Protein AF-A0A5M3X136-F1 (afdb_monomer)

Foldseek 3Di:
DDDDDDDDDDDDDDDDDPPDDPPPPDPDCDVPADPLLVVLLVLQQVLQVLLCVVPNVVFARWDDDRNATDRPPPDPVNLVSLVVSCVPPVSVVSLVVSVVSLHLSHFADPLLLVLQQQLQVQLCVLPPPPFDRADNSQATACVVHPVVVVCPDPSVVVSSVVSCVSPVSDGHYD

Sequence (174 aa):
MTYRAFVVSAVLAGGLAACASGGTGSPGASPGASADAQQALEIGRRFAQCGRDHGYPSFPDPVIDGTKLKYGDWGPEVQEQSRAVSEVPECKAIQDQLRALGDANAAPSAADLEKLKQFAQCLRDHGITGWPDPKADGSFPIIGTPLQADAKSDRSRAAQNACKQHWDRGFRVS

Radius of gyration: 28.25 Å; Cα contacts (8 Å, |Δi|>4): 187; chains: 1; bounding box: 85×84×38 Å

Structure (mmCIF, N/CA/C/O backbone):
data_AF-A0A5M3X136-F1
#
_entry.id   AF-A0A5M3X136-F1
#
loop_
_atom_site.group_PDB
_atom_site.id
_atom_site.type_symbol
_atom_site.label_atom_id
_atom_site.label_alt_id
_atom_site.label_comp_id
_atom_site.label_asym_id
_atom_site.label_entity_id
_atom_site.label_seq_id
_atom_site.pdbx_PDB_ins_code
_atom_site.Cartn_x
_atom_site.Cartn_y
_atom_site.Cartn_z
_atom_site.occupancy
_atom_site.B_iso_or_equiv
_atom_site.auth_seq_id
_atom_site.auth_comp_id
_atom_site.auth_asym_id
_atom_site.auth_atom_id
_atom_site.pdbx_PDB_model_num
ATOM 1 N N . MET A 1 1 ? 45.284 -66.728 2.489 1.00 35.72 1 MET A N 1
ATOM 2 C CA . MET A 1 1 ? 46.556 -66.716 3.237 1.00 35.72 1 MET A CA 1
ATOM 3 C C . MET A 1 1 ? 46.605 -65.494 4.135 1.00 35.72 1 MET A C 1
ATOM 5 O O . MET A 1 1 ? 46.396 -64.381 3.676 1.00 35.72 1 MET A O 1
ATOM 9 N N . THR A 1 2 ? 46.823 -65.766 5.411 1.00 43.47 2 THR A N 1
ATOM 10 C CA . THR A 1 2 ? 47.181 -64.893 6.535 1.00 43.47 2 THR A CA 1
ATOM 11 C C . THR A 1 2 ? 48.436 -64.057 6.238 1.00 43.47 2 THR A C 1
ATOM 13 O O . THR A 1 2 ? 49.289 -64.542 5.508 1.00 43.47 2 THR A O 1
ATOM 16 N N . TYR A 1 3 ? 48.585 -62.857 6.818 1.00 38.97 3 TYR A N 1
ATOM 17 C CA . TYR A 1 3 ? 49.607 -62.545 7.841 1.00 38.97 3 TYR A CA 1
ATOM 18 C C . TYR A 1 3 ? 49.505 -61.083 8.320 1.00 38.97 3 TYR A C 1
ATOM 20 O O . TYR A 1 3 ? 49.453 -60.136 7.543 1.00 38.97 3 TYR A O 1
ATOM 28 N N . ARG A 1 4 ? 49.468 -60.941 9.647 1.00 52.97 4 ARG A N 1
ATOM 29 C CA . ARG A 1 4 ? 49.688 -59.713 10.424 1.00 52.97 4 ARG A CA 1
ATOM 30 C C . ARG A 1 4 ? 51.197 -59.434 10.488 1.00 52.97 4 ARG A C 1
ATOM 32 O O . ARG A 1 4 ? 51.931 -60.412 10.576 1.00 52.97 4 ARG A O 1
ATOM 39 N N . ALA A 1 5 ? 51.630 -58.175 10.618 1.00 48.19 5 ALA A N 1
ATOM 40 C CA . ALA A 1 5 ? 52.604 -57.774 11.652 1.00 48.19 5 ALA A CA 1
ATOM 41 C C . ALA A 1 5 ? 52.907 -56.261 11.663 1.00 48.19 5 ALA A C 1
ATOM 43 O O . ALA A 1 5 ? 53.110 -55.629 10.633 1.00 48.19 5 ALA A O 1
ATOM 44 N N . PHE A 1 6 ? 52.942 -55.747 12.892 1.00 52.28 6 PHE A N 1
ATOM 45 C CA . PHE A 1 6 ? 53.397 -54.446 13.388 1.00 52.28 6 PHE A CA 1
ATOM 46 C C . PHE A 1 6 ? 54.888 -54.169 13.135 1.00 52.28 6 PHE A C 1
ATOM 48 O O . PHE A 1 6 ? 55.664 -55.111 13.245 1.00 52.28 6 PHE A O 1
ATOM 55 N N . VAL A 1 7 ? 55.286 -52.886 13.038 1.00 53.03 7 VAL A N 1
ATOM 56 C CA . VAL A 1 7 ? 56.485 -52.329 13.717 1.00 53.03 7 VAL A CA 1
ATOM 57 C C . VAL A 1 7 ? 56.240 -50.862 14.114 1.00 53.03 7 VAL A C 1
ATOM 59 O O . VAL A 1 7 ? 55.548 -50.108 13.437 1.00 53.03 7 VAL A O 1
ATOM 62 N N . VAL A 1 8 ? 56.795 -50.531 15.277 1.00 48.34 8 VAL A N 1
ATOM 63 C CA . VAL A 1 8 ? 56.622 -49.381 16.165 1.00 48.34 8 VAL A CA 1
ATOM 64 C C . VAL A 1 8 ? 57.717 -48.316 15.944 1.00 48.34 8 VAL A C 1
ATOM 66 O O . VAL A 1 8 ? 58.868 -48.663 15.718 1.00 48.34 8 VAL A O 1
ATOM 69 N N . SER A 1 9 ? 57.314 -47.048 16.089 1.00 46.47 9 SER A N 1
ATOM 70 C CA . SER A 1 9 ? 58.032 -45.830 16.528 1.00 46.47 9 SER A CA 1
ATOM 71 C C . SER A 1 9 ? 59.400 -45.417 15.963 1.00 46.47 9 SER A C 1
ATOM 73 O O . SER A 1 9 ? 60.416 -46.061 16.193 1.00 46.47 9 SER A O 1
ATOM 75 N N . ALA A 1 10 ? 59.452 -44.161 15.502 1.00 49.28 10 ALA A N 1
ATOM 76 C CA . ALA A 1 10 ? 60.554 -43.246 15.804 1.00 49.28 10 ALA A CA 1
ATOM 77 C C . ALA A 1 10 ? 60.002 -41.827 16.049 1.00 49.28 10 ALA A C 1
ATOM 79 O O . ALA A 1 10 ? 59.461 -41.184 15.154 1.00 49.28 10 ALA A O 1
ATOM 80 N N . VAL A 1 11 ? 60.107 -41.376 17.300 1.00 51.31 11 VAL A N 1
ATOM 81 C CA . VAL A 1 11 ? 59.862 -40.001 17.752 1.00 51.31 11 VAL A CA 1
ATOM 82 C C . VAL A 1 11 ? 61.064 -39.148 17.356 1.00 51.31 11 VAL A C 1
ATOM 84 O O . VAL A 1 11 ? 62.183 -39.528 17.684 1.00 51.31 11 VAL A O 1
ATOM 87 N N . LEU A 1 12 ? 60.842 -37.982 16.744 1.00 52.09 12 LEU A N 1
ATOM 88 C CA . LEU A 1 12 ? 61.795 -36.868 16.745 1.00 52.09 12 LEU A CA 1
ATOM 89 C C . LEU A 1 12 ? 61.031 -35.537 16.693 1.00 52.09 12 LEU A C 1
ATOM 91 O O . LEU A 1 12 ? 60.132 -35.333 15.883 1.00 52.09 12 LEU A O 1
ATOM 95 N N . ALA A 1 13 ? 61.373 -34.689 17.657 1.00 50.56 13 ALA A N 1
ATOM 96 C CA . ALA A 1 13 ? 60.730 -33.443 18.036 1.00 50.56 13 ALA A CA 1
ATOM 97 C C . ALA A 1 13 ? 60.978 -32.295 17.045 1.00 50.56 13 ALA A C 1
ATOM 99 O O . ALA A 1 13 ? 62.028 -32.246 16.409 1.00 50.56 13 ALA A O 1
ATOM 100 N N . GLY A 1 14 ? 60.074 -31.307 17.019 1.00 40.72 14 GLY A N 1
ATOM 101 C CA . GLY A 1 14 ? 60.397 -29.989 16.466 1.00 40.72 14 GLY A CA 1
ATOM 102 C C . GLY A 1 14 ? 59.209 -29.151 16.001 1.00 40.72 14 GLY A C 1
ATOM 103 O O . GLY A 1 14 ? 58.936 -29.120 14.815 1.00 40.72 14 GLY A O 1
ATOM 104 N N . GLY A 1 15 ? 58.573 -28.439 16.938 1.00 45.28 15 GLY A N 1
ATOM 105 C CA . GLY A 1 15 ? 58.187 -27.028 16.791 1.00 45.28 15 GLY A CA 1
ATOM 106 C C . GLY A 1 15 ? 57.142 -26.584 15.751 1.00 45.28 15 GLY A C 1
ATOM 107 O O . GLY A 1 15 ? 57.309 -26.764 14.555 1.00 45.28 15 GLY A O 1
ATOM 108 N N . LEU A 1 16 ? 56.212 -25.765 16.266 1.00 49.81 16 LEU A N 1
ATOM 109 C CA . LEU A 1 16 ? 55.498 -24.644 15.627 1.00 49.81 16 LEU A CA 1
ATOM 110 C C . LEU A 1 16 ? 54.036 -24.875 15.202 1.00 49.81 16 LEU A C 1
ATOM 112 O O . LEU A 1 16 ? 53.681 -25.828 14.524 1.00 49.81 16 LEU A O 1
ATOM 116 N N . ALA A 1 17 ? 53.237 -23.871 15.582 1.00 50.25 17 ALA A N 1
ATOM 117 C CA . ALA A 1 17 ? 51.865 -23.561 15.187 1.00 50.25 17 ALA A CA 1
ATOM 118 C C . ALA A 1 17 ? 50.736 -24.378 15.841 1.00 50.25 17 ALA A C 1
ATOM 120 O O . ALA A 1 17 ? 50.107 -25.245 15.243 1.00 50.25 17 ALA A O 1
ATOM 121 N N . ALA A 1 18 ? 50.379 -23.968 17.060 1.00 43.31 18 ALA A N 1
ATOM 122 C CA . ALA A 1 18 ? 49.000 -24.046 17.519 1.00 43.31 18 ALA A CA 1
ATOM 123 C C . ALA A 1 18 ? 48.136 -23.083 16.678 1.00 43.31 18 ALA A C 1
ATOM 125 O O . ALA A 1 18 ? 48.061 -21.892 16.974 1.00 43.31 18 ALA A O 1
ATOM 126 N N . CYS A 1 19 ? 47.491 -23.578 15.623 1.00 45.88 19 CYS A N 1
ATOM 127 C CA . CYS A 1 19 ? 46.324 -22.921 15.042 1.00 45.88 19 CYS A CA 1
ATOM 128 C C . CYS A 1 19 ? 45.083 -23.527 15.696 1.00 45.88 19 CYS A C 1
ATOM 130 O O . CYS A 1 19 ? 44.662 -24.647 15.413 1.00 45.88 19 CYS A O 1
ATOM 132 N N . ALA A 1 20 ? 44.561 -22.768 16.655 1.00 44.75 20 ALA A N 1
ATOM 133 C CA . ALA A 1 20 ? 43.302 -23.024 17.312 1.00 44.75 20 ALA A CA 1
ATOM 134 C C . ALA A 1 20 ? 42.198 -23.278 16.279 1.00 44.75 20 ALA A C 1
ATOM 136 O O . ALA A 1 20 ? 42.115 -22.595 15.259 1.00 44.75 20 ALA A O 1
ATOM 137 N N . SER A 1 21 ? 41.381 -24.278 16.601 1.00 47.66 21 SER A N 1
ATOM 138 C CA . SER A 1 21 ? 39.989 -24.470 16.216 1.00 47.66 21 SER A CA 1
ATOM 139 C C . SER A 1 21 ? 39.460 -23.379 15.291 1.00 47.66 21 SER A C 1
ATOM 141 O O . SER A 1 21 ? 39.205 -22.259 15.735 1.00 47.66 21 SER A O 1
ATOM 143 N N . GLY A 1 22 ? 39.286 -23.725 14.013 1.00 40.81 22 GLY A N 1
ATOM 144 C CA . GLY A 1 22 ? 38.525 -22.924 13.067 1.00 40.81 22 GLY A CA 1
ATOM 145 C C . GLY A 1 22 ? 37.134 -2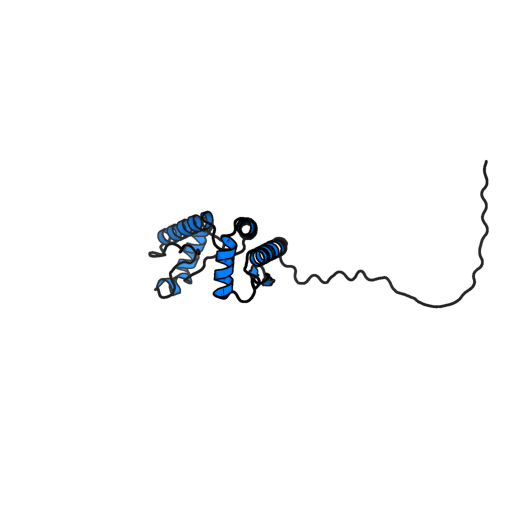2.705 13.639 1.00 40.81 22 GLY A C 1
ATOM 146 O O . GLY A 1 22 ? 36.265 -23.568 13.536 1.00 40.81 22 GLY A O 1
ATOM 147 N N . GLY A 1 23 ? 36.967 -21.568 14.310 1.00 38.97 23 GLY A N 1
ATOM 148 C CA . GLY A 1 23 ? 35.685 -21.078 14.749 1.00 38.97 23 GLY A CA 1
ATOM 149 C C . GLY A 1 23 ? 34.824 -20.957 13.510 1.00 38.97 23 GLY A C 1
ATOM 150 O O . GLY A 1 23 ? 35.102 -20.151 12.623 1.00 38.97 23 GLY A O 1
ATOM 151 N N . THR A 1 24 ? 33.790 -21.785 13.450 1.00 45.38 24 THR A N 1
ATOM 152 C CA . THR A 1 24 ? 32.579 -21.504 12.697 1.00 45.38 24 THR A CA 1
ATOM 153 C C . THR A 1 24 ? 32.083 -20.137 13.147 1.00 45.38 24 THR A C 1
ATOM 155 O O . THR A 1 24 ? 31.348 -20.013 14.125 1.00 45.38 24 THR A O 1
ATOM 158 N N . GLY A 1 25 ? 32.553 -19.094 12.467 1.00 37.22 25 GLY A N 1
ATOM 159 C CA . GLY A 1 25 ? 31.925 -17.791 12.482 1.00 37.22 25 GLY A CA 1
ATOM 160 C C . GLY A 1 25 ? 30.575 -17.967 11.815 1.00 37.22 25 GLY A C 1
ATOM 161 O O . GLY A 1 25 ? 30.471 -17.896 10.593 1.00 37.22 25 GLY A O 1
ATOM 162 N N . SER A 1 26 ? 29.555 -18.264 12.619 1.00 52.06 26 SER A N 1
ATOM 163 C CA . SER A 1 26 ? 28.170 -18.066 12.220 1.00 52.06 26 SER A CA 1
ATOM 164 C C . SER A 1 26 ? 28.064 -16.660 11.631 1.00 52.06 26 SER A C 1
ATOM 166 O O . SER A 1 26 ? 28.523 -15.716 12.285 1.00 52.06 26 SER A O 1
ATOM 168 N N . PRO A 1 27 ? 27.486 -16.467 10.433 1.00 47.09 27 PRO A N 1
ATOM 169 C CA . PRO A 1 27 ? 27.100 -15.128 10.033 1.00 47.09 27 PRO A CA 1
ATOM 170 C C . PRO A 1 27 ? 26.161 -14.611 11.123 1.00 47.09 27 PRO A C 1
ATOM 172 O O . PRO A 1 27 ? 25.194 -15.280 11.493 1.00 47.09 27 PRO A O 1
ATOM 175 N N . GLY A 1 28 ? 26.525 -13.473 11.712 1.00 39.06 28 GLY A N 1
ATOM 176 C CA . GLY A 1 28 ? 25.749 -12.842 12.764 1.00 39.06 28 GLY A CA 1
ATOM 177 C C . GLY A 1 28 ? 24.332 -12.631 12.260 1.00 39.06 28 GLY A C 1
ATOM 178 O O . GLY A 1 28 ? 24.107 -11.836 11.350 1.00 39.06 28 GLY A O 1
ATOM 179 N N . ALA A 1 29 ? 23.384 -13.367 12.835 1.00 44.03 29 ALA A N 1
ATOM 180 C CA . ALA A 1 29 ? 21.982 -13.064 12.665 1.00 44.03 29 ALA A CA 1
ATOM 181 C C . ALA A 1 29 ? 21.762 -11.676 13.274 1.00 44.03 29 ALA A C 1
ATOM 183 O O . ALA A 1 29 ? 21.786 -11.500 14.494 1.00 44.03 29 ALA A O 1
ATOM 184 N N . SER A 1 30 ? 21.570 -10.676 12.411 1.00 52.66 30 SER A N 1
ATOM 185 C CA . SER A 1 30 ? 20.829 -9.469 12.773 1.00 52.66 30 SER A CA 1
ATOM 186 C C . SER A 1 30 ? 19.514 -9.888 13.450 1.00 52.66 30 SER A C 1
ATOM 188 O O . SER A 1 30 ? 19.057 -11.004 13.190 1.00 52.66 30 SER A O 1
ATOM 190 N N . PRO A 1 31 ? 18.887 -9.052 14.300 1.00 45.31 31 PRO A N 1
ATOM 191 C CA . PRO A 1 31 ? 17.604 -9.389 14.917 1.00 45.31 31 PRO A CA 1
ATOM 192 C C . PRO A 1 31 ? 16.631 -9.775 13.799 1.00 45.31 31 PRO A C 1
ATOM 194 O O . PRO A 1 31 ? 16.263 -8.938 12.977 1.00 45.31 31 PRO A O 1
ATOM 197 N N . GLY A 1 32 ? 16.374 -11.077 13.675 1.00 50.06 32 GLY A N 1
ATOM 198 C CA . GLY A 1 32 ? 15.927 -11.665 12.421 1.00 50.06 32 GLY A CA 1
ATOM 199 C C . GLY A 1 32 ? 14.522 -11.199 12.099 1.00 50.06 32 GLY A C 1
ATOM 200 O O . GLY A 1 32 ? 13.603 -11.410 12.890 1.00 50.06 32 GLY A O 1
ATOM 201 N N . ALA A 1 33 ? 14.352 -10.579 10.934 1.00 59.41 33 ALA A N 1
ATOM 202 C CA . ALA A 1 33 ? 13.033 -10.419 10.349 1.00 59.41 33 ALA A CA 1
ATOM 203 C C . ALA A 1 33 ? 12.351 -11.800 10.278 1.00 59.41 33 ALA A C 1
ATOM 205 O O . ALA A 1 33 ? 13.030 -12.815 10.093 1.00 59.41 33 ALA A O 1
ATOM 206 N N . SER A 1 34 ? 11.028 -11.856 10.454 1.00 72.75 34 SER A N 1
ATOM 207 C CA . SER A 1 34 ? 10.286 -13.121 10.390 1.00 72.75 34 SER A CA 1
ATOM 208 C C . SER A 1 34 ? 10.554 -13.858 9.070 1.00 72.75 34 SER A C 1
ATOM 210 O O . SER A 1 34 ? 10.917 -13.241 8.065 1.00 72.75 34 SER A O 1
ATOM 212 N N . ALA A 1 35 ? 10.353 -15.180 9.051 1.00 74.62 35 ALA A N 1
ATOM 213 C CA . ALA A 1 35 ? 10.475 -15.976 7.826 1.00 74.62 35 ALA A CA 1
ATOM 214 C C . ALA A 1 35 ? 9.632 -15.385 6.677 1.00 74.62 35 ALA A C 1
ATOM 216 O O . ALA A 1 35 ? 10.114 -15.281 5.550 1.00 74.62 35 ALA A O 1
ATOM 217 N N . ASP A 1 36 ? 8.436 -14.880 6.994 1.00 78.06 36 ASP A N 1
ATOM 218 C CA . ASP A 1 36 ? 7.565 -14.193 6.037 1.00 78.06 36 ASP A CA 1
ATOM 219 C C . ASP A 1 36 ? 8.179 -12.891 5.511 1.00 78.06 36 ASP A C 1
ATOM 221 O O . ASP A 1 36 ? 8.093 -12.610 4.321 1.00 78.06 36 ASP A O 1
ATOM 225 N N . ALA A 1 37 ? 8.850 -12.105 6.359 1.00 81.62 37 ALA A N 1
ATOM 226 C CA . ALA A 1 37 ? 9.509 -10.870 5.939 1.00 81.62 37 ALA A CA 1
ATOM 227 C C . ALA A 1 37 ? 10.728 -11.141 5.039 1.00 81.62 37 ALA A C 1
ATOM 229 O O . ALA A 1 37 ? 10.959 -10.411 4.075 1.00 81.62 37 ALA A O 1
ATOM 230 N N . GLN A 1 38 ? 11.484 -12.209 5.308 1.00 85.25 38 GLN A N 1
ATOM 231 C CA . GLN A 1 38 ? 12.567 -12.673 4.431 1.00 85.25 38 GLN A CA 1
ATOM 232 C C . GLN A 1 38 ? 12.023 -13.152 3.077 1.00 85.25 38 GLN A C 1
ATOM 234 O O . GLN A 1 38 ? 12.560 -12.794 2.029 1.00 85.25 38 GLN A O 1
ATOM 239 N N . GLN A 1 39 ? 10.926 -13.913 3.084 1.00 88.56 39 GLN A N 1
ATOM 240 C CA . GLN A 1 39 ? 10.268 -14.366 1.860 1.00 88.56 39 GLN A CA 1
ATOM 241 C C . GLN A 1 39 ? 9.704 -13.189 1.054 1.00 88.56 39 GLN A C 1
ATOM 243 O O . GLN A 1 39 ? 9.865 -13.135 -0.167 1.00 88.56 39 GLN A O 1
ATOM 248 N N . ALA A 1 40 ? 9.085 -12.227 1.735 1.00 87.88 40 ALA A N 1
ATOM 249 C CA . ALA A 1 40 ? 8.581 -11.013 1.124 1.00 87.88 40 ALA A CA 1
ATOM 250 C C . ALA A 1 40 ? 9.732 -10.213 0.491 1.00 87.88 40 ALA A C 1
ATOM 252 O O . ALA A 1 40 ? 9.600 -9.786 -0.650 1.00 87.88 40 ALA A O 1
ATOM 253 N N . LEU A 1 41 ? 10.885 -10.076 1.157 1.00 90.81 41 LEU A N 1
ATOM 254 C CA . LEU A 1 41 ? 12.064 -9.407 0.588 1.00 90.81 41 LEU A CA 1
ATOM 255 C C . LEU A 1 41 ? 12.528 -10.059 -0.712 1.00 90.81 41 LEU A C 1
ATOM 257 O O . LEU A 1 41 ? 12.769 -9.363 -1.694 1.00 90.81 41 LEU A O 1
ATOM 261 N N . GLU A 1 42 ? 12.598 -11.384 -0.746 1.00 93.38 42 GLU A N 1
ATOM 262 C CA . GLU A 1 42 ? 13.003 -12.113 -1.946 1.00 93.38 42 GLU A CA 1
ATOM 263 C C . GLU A 1 42 ? 12.009 -11.940 -3.106 1.00 93.38 42 GLU A C 1
ATOM 265 O O . GLU A 1 42 ? 12.397 -11.716 -4.253 1.00 93.38 42 GLU A O 1
ATOM 270 N N . ILE A 1 43 ? 10.702 -12.015 -2.839 1.00 92.81 43 ILE A N 1
ATOM 271 C CA . ILE A 1 43 ? 9.684 -11.741 -3.869 1.00 92.81 43 ILE A CA 1
ATOM 272 C C . ILE A 1 43 ? 9.736 -10.262 -4.289 1.00 92.81 43 ILE A C 1
ATOM 274 O O . ILE A 1 43 ? 9.616 -9.947 -5.470 1.00 92.81 43 ILE A O 1
ATOM 278 N N . GLY A 1 44 ? 9.984 -9.354 -3.350 1.00 92.62 44 GLY A N 1
ATOM 279 C CA . GLY A 1 44 ? 10.055 -7.917 -3.589 1.00 92.62 44 GLY A CA 1
ATOM 280 C C . GLY A 1 44 ? 11.208 -7.529 -4.505 1.00 92.62 44 GLY A C 1
ATOM 281 O O . GLY A 1 44 ? 11.039 -6.710 -5.405 1.00 92.62 44 GLY A O 1
ATOM 282 N N . ARG A 1 45 ? 12.367 -8.173 -4.348 1.00 95.06 45 ARG A N 1
ATOM 283 C CA . ARG A 1 45 ? 13.511 -7.994 -5.255 1.00 95.06 45 ARG A CA 1
ATOM 284 C C . ARG A 1 45 ? 13.208 -8.509 -6.656 1.00 95.06 45 ARG A C 1
ATOM 286 O O . ARG A 1 45 ? 13.590 -7.868 -7.629 1.00 95.06 45 ARG A O 1
ATOM 293 N N . ARG A 1 46 ? 12.460 -9.610 -6.777 1.00 96.19 46 ARG A N 1
ATOM 294 C CA . ARG A 1 46 ? 11.96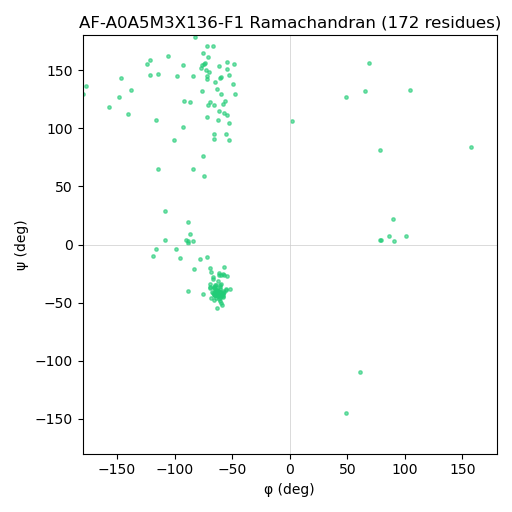9 -10.096 -8.077 1.00 96.19 46 ARG A CA 1
ATOM 295 C C . ARG A 1 46 ? 10.985 -9.124 -8.721 1.00 96.19 46 ARG A C 1
ATOM 297 O O . ARG A 1 46 ? 11.072 -8.901 -9.923 1.00 96.19 46 ARG A O 1
ATOM 304 N N . PHE A 1 47 ? 10.094 -8.510 -7.943 1.00 94.44 47 PHE A N 1
ATOM 305 C CA . PHE A 1 47 ? 9.189 -7.477 -8.450 1.00 94.44 47 PHE A CA 1
ATOM 306 C C . PHE A 1 47 ? 9.973 -6.259 -8.949 1.00 94.44 47 PHE A C 1
ATOM 308 O O . PHE A 1 47 ? 9.724 -5.775 -10.051 1.00 94.44 47 PHE A O 1
ATOM 315 N N . ALA A 1 48 ? 10.969 -5.817 -8.177 1.00 95.06 48 ALA A N 1
ATOM 316 C CA . ALA A 1 48 ? 11.815 -4.698 -8.564 1.00 95.06 48 ALA A CA 1
ATOM 317 C C . ALA A 1 48 ? 12.635 -4.989 -9.827 1.00 95.06 48 ALA A C 1
ATOM 319 O O . ALA A 1 48 ? 12.704 -4.153 -10.727 1.00 95.06 48 ALA A O 1
ATOM 320 N N . GLN A 1 49 ? 13.188 -6.199 -9.929 1.00 97.50 49 GLN A N 1
ATOM 321 C CA . GLN A 1 49 ? 13.884 -6.646 -11.128 1.00 97.50 49 GLN A CA 1
ATOM 322 C C . GLN A 1 49 ? 12.952 -6.681 -12.342 1.00 97.50 49 GLN A C 1
ATOM 324 O O . GLN A 1 49 ? 13.312 -6.147 -13.384 1.00 97.50 49 GLN A O 1
ATOM 329 N N . CYS A 1 50 ? 11.735 -7.206 -12.184 1.00 97.31 50 CYS A N 1
ATOM 330 C CA . CYS A 1 50 ? 10.731 -7.211 -13.243 1.00 97.31 50 CYS A CA 1
ATOM 331 C C . CYS A 1 50 ? 10.419 -5.788 -13.733 1.00 97.31 50 CYS A C 1
ATOM 333 O O . CYS A 1 50 ? 10.419 -5.530 -14.930 1.00 97.31 50 CYS A O 1
ATOM 335 N N . GLY A 1 51 ? 10.249 -4.823 -12.825 1.00 96.12 51 GLY A N 1
ATOM 336 C CA . GLY A 1 51 ? 10.058 -3.426 -13.219 1.00 96.12 51 GLY A CA 1
ATOM 337 C C . GLY A 1 51 ? 11.229 -2.863 -14.030 1.00 96.12 51 GLY A C 1
ATOM 338 O O . GLY A 1 51 ? 11.015 -2.228 -15.065 1.00 96.12 51 GLY A O 1
ATOM 339 N N . ARG A 1 52 ? 12.469 -3.146 -13.611 1.00 97.44 52 ARG A N 1
ATOM 340 C CA . ARG A 1 52 ? 13.674 -2.723 -14.342 1.00 97.44 52 ARG A CA 1
ATOM 341 C C . ARG A 1 52 ? 13.770 -3.350 -15.730 1.00 97.44 52 ARG A C 1
ATOM 343 O O . ARG A 1 52 ? 14.093 -2.638 -16.679 1.00 97.44 52 ARG A O 1
ATOM 350 N N . ASP A 1 53 ? 13.426 -4.627 -15.857 1.00 97.88 53 ASP A N 1
ATOM 351 C CA . ASP A 1 53 ? 13.420 -5.348 -17.134 1.00 97.88 53 ASP A CA 1
ATOM 352 C C . ASP A 1 53 ? 12.315 -4.842 -18.085 1.00 97.88 53 ASP A C 1
ATOM 354 O O . ASP A 1 53 ? 12.447 -4.943 -19.303 1.00 97.88 53 ASP A O 1
ATOM 358 N N . HIS A 1 54 ? 11.256 -4.229 -17.541 1.00 96.81 54 HIS A N 1
ATOM 359 C CA . HIS A 1 54 ? 10.095 -3.720 -18.280 1.00 96.81 54 HIS A CA 1
ATOM 360 C C . HIS A 1 54 ? 10.027 -2.181 -18.372 1.00 96.81 54 HIS A C 1
ATOM 362 O O . HIS A 1 54 ? 8.948 -1.606 -18.515 1.00 96.81 54 HIS A O 1
ATOM 368 N N . GLY A 1 55 ? 11.177 -1.499 -18.348 1.00 94.75 55 GLY A N 1
ATOM 369 C CA . GLY A 1 55 ? 11.271 -0.074 -18.700 1.00 94.75 55 GLY A CA 1
ATOM 370 C C . GLY A 1 55 ? 11.352 0.903 -17.526 1.00 94.75 55 GLY A C 1
ATOM 371 O O . GLY A 1 55 ? 11.368 2.112 -17.751 1.00 94.75 55 GLY A O 1
ATOM 372 N N . TYR A 1 56 ? 11.481 0.406 -16.293 1.00 94.25 56 TYR A N 1
ATOM 373 C CA . TYR A 1 56 ? 11.667 1.221 -15.087 1.00 94.25 56 TYR A CA 1
ATOM 374 C C . TYR A 1 56 ? 13.050 0.980 -14.458 1.00 94.25 56 TYR A C 1
ATOM 376 O O . TYR A 1 56 ? 13.131 0.461 -13.345 1.00 94.25 56 TYR A O 1
ATOM 384 N N . PRO A 1 57 ? 14.168 1.334 -15.131 1.00 93.81 57 PRO A N 1
ATOM 385 C CA . PRO A 1 57 ? 15.526 0.976 -14.696 1.00 93.81 57 PRO A CA 1
ATOM 386 C C . PRO A 1 57 ? 15.917 1.555 -13.327 1.00 93.81 57 PRO A C 1
ATOM 388 O O . PRO A 1 57 ? 16.767 0.989 -12.643 1.00 93.81 57 PRO A O 1
ATOM 391 N N . SER A 1 58 ? 15.279 2.653 -12.914 1.00 91.06 58 SER A N 1
ATOM 392 C CA . SER A 1 58 ? 15.491 3.300 -11.614 1.00 91.06 58 SER A CA 1
ATOM 393 C C . SER A 1 58 ? 14.599 2.744 -10.500 1.00 91.06 58 SER A C 1
ATOM 395 O O . SER A 1 58 ? 14.639 3.267 -9.388 1.00 91.06 58 SER A O 1
ATOM 397 N N . PHE A 1 59 ? 13.786 1.714 -10.769 1.00 93.00 59 PHE A N 1
ATOM 398 C CA . PHE A 1 59 ? 12.892 1.164 -9.757 1.00 93.00 59 PHE A CA 1
ATOM 399 C C . PHE A 1 59 ? 13.710 0.527 -8.616 1.00 93.00 59 PHE A C 1
ATOM 401 O O . PHE A 1 59 ? 14.517 -0.382 -8.871 1.00 93.00 59 PHE A O 1
ATOM 408 N N . PRO A 1 60 ? 13.552 1.006 -7.367 1.00 92.25 60 PRO A N 1
ATOM 409 C CA . PRO A 1 60 ? 14.439 0.641 -6.270 1.00 92.25 60 PRO A CA 1
ATOM 410 C C . PRO A 1 60 ? 14.198 -0.793 -5.796 1.00 92.25 60 PRO A C 1
ATOM 412 O O . PRO A 1 60 ? 13.077 -1.297 -5.826 1.00 92.25 60 PRO A O 1
ATOM 415 N N . ASP A 1 61 ? 15.248 -1.442 -5.295 1.00 92.56 61 ASP A N 1
ATOM 416 C CA . ASP A 1 61 ? 15.091 -2.694 -4.555 1.00 92.56 61 ASP A CA 1
ATOM 417 C C . ASP A 1 61 ? 14.471 -2.427 -3.174 1.00 92.56 61 ASP A C 1
ATOM 419 O O . ASP A 1 61 ? 14.771 -1.404 -2.544 1.00 92.56 61 ASP A O 1
ATOM 423 N N . PRO A 1 62 ? 13.625 -3.338 -2.665 1.00 90.44 62 PRO A N 1
ATOM 424 C CA . PRO A 1 62 ? 13.091 -3.193 -1.332 1.00 90.44 62 PRO A CA 1
ATOM 425 C C . PRO A 1 62 ? 14.122 -3.556 -0.265 1.00 90.44 62 PRO A C 1
ATOM 427 O O . PRO A 1 62 ? 15.008 -4.387 -0.459 1.00 90.44 62 PRO A O 1
ATOM 430 N N . VAL A 1 63 ? 13.933 -2.975 0.910 1.00 89.38 63 VAL A N 1
ATOM 431 C CA . VAL A 1 63 ? 14.601 -3.331 2.158 1.00 89.38 63 VAL A CA 1
ATOM 432 C C . VAL A 1 63 ? 13.554 -3.709 3.198 1.00 89.38 63 VAL A C 1
ATOM 434 O O . VAL A 1 63 ? 12.385 -3.331 3.090 1.00 89.38 63 VAL A O 1
ATOM 437 N N . ILE A 1 64 ? 13.968 -4.455 4.217 1.00 85.69 64 ILE A N 1
ATOM 438 C CA . ILE A 1 64 ? 13.127 -4.693 5.390 1.00 85.69 64 ILE A CA 1
ATOM 439 C C . ILE A 1 64 ? 13.344 -3.538 6.368 1.00 85.69 64 ILE A C 1
ATOM 441 O O . ILE A 1 64 ? 14.467 -3.300 6.807 1.00 85.69 64 ILE A O 1
ATOM 445 N N . ASP A 1 65 ? 12.263 -2.854 6.730 1.00 81.44 65 ASP A N 1
ATOM 446 C CA . ASP A 1 65 ? 12.223 -1.906 7.841 1.00 81.44 65 ASP A CA 1
ATOM 447 C C . AS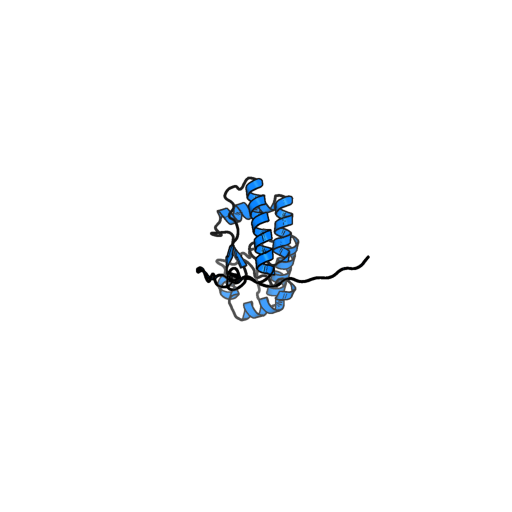P A 1 65 ? 11.255 -2.428 8.911 1.00 81.44 65 ASP A C 1
ATOM 449 O O . ASP A 1 65 ? 10.032 -2.481 8.720 1.00 81.44 65 ASP A O 1
ATOM 453 N N . GLY A 1 66 ? 11.820 -2.892 10.027 1.00 79.88 66 GLY A N 1
ATOM 454 C CA . GLY A 1 66 ? 11.093 -3.637 11.049 1.00 79.88 66 GLY A CA 1
ATOM 455 C C . GLY A 1 66 ? 10.515 -4.937 10.484 1.00 79.88 66 GLY A C 1
ATOM 456 O O . GLY A 1 66 ? 11.245 -5.878 10.194 1.00 79.88 66 GLY A O 1
ATOM 457 N N . THR A 1 67 ? 9.191 -4.992 10.336 1.00 71.00 67 THR A N 1
ATOM 458 C CA . THR A 1 67 ? 8.461 -6.145 9.775 1.00 71.00 67 THR A CA 1
ATOM 459 C C . THR A 1 67 ? 7.902 -5.889 8.377 1.00 71.00 67 THR A C 1
ATOM 461 O O . THR A 1 67 ? 7.178 -6.728 7.846 1.00 71.00 67 THR A O 1
ATOM 464 N N . LYS A 1 68 ? 8.186 -4.725 7.782 1.00 74.12 68 LYS A N 1
ATOM 465 C CA . LYS A 1 68 ? 7.588 -4.296 6.514 1.00 74.12 68 LYS A CA 1
ATOM 466 C C . LYS A 1 68 ? 8.637 -4.206 5.419 1.00 74.12 68 LYS A C 1
ATOM 468 O O . LYS A 1 68 ? 9.768 -3.799 5.668 1.00 74.12 68 LYS A O 1
ATOM 473 N N . LEU A 1 69 ? 8.225 -4.513 4.193 1.00 82.94 69 LEU A N 1
ATOM 474 C CA . LEU A 1 69 ? 8.985 -4.142 3.007 1.00 82.94 69 LEU A CA 1
ATOM 475 C C . LEU A 1 69 ? 8.885 -2.644 2.768 1.00 82.94 69 LEU A C 1
ATOM 477 O O . LEU A 1 69 ? 7.816 -2.066 2.943 1.00 82.94 69 LEU A O 1
ATOM 481 N N . LYS A 1 70 ? 9.974 -2.024 2.327 1.00 85.31 70 LYS A N 1
ATOM 482 C CA . LYS A 1 70 ? 10.008 -0.634 1.872 1.00 85.31 70 LYS A CA 1
ATOM 483 C C . LYS A 1 70 ? 10.863 -0.511 0.625 1.00 85.31 70 LYS A C 1
ATOM 485 O O . LYS A 1 70 ? 11.982 -1.001 0.617 1.00 85.31 70 LYS A O 1
ATOM 490 N N . TYR A 1 71 ? 10.363 0.186 -0.387 1.00 83.62 71 TYR A N 1
ATOM 491 C CA . TYR A 1 71 ? 11.081 0.455 -1.633 1.00 83.62 71 TYR A CA 1
ATOM 492 C C . TYR A 1 71 ? 11.640 1.881 -1.591 1.00 83.62 71 TYR A C 1
ATOM 494 O O . TYR A 1 71 ? 10.945 2.823 -1.967 1.00 83.62 71 TYR A O 1
ATOM 502 N N . GLY A 1 72 ? 12.865 2.029 -1.076 1.00 80.75 72 GLY A N 1
ATOM 503 C CA . GLY A 1 72 ? 13.558 3.319 -0.963 1.00 80.75 72 GLY A CA 1
ATOM 504 C C . GLY A 1 72 ? 12.716 4.438 -0.332 1.00 80.75 72 GLY A C 1
ATOM 505 O O . GLY A 1 72 ? 11.889 4.196 0.554 1.00 80.75 72 GLY A O 1
ATOM 506 N N . ASP A 1 73 ? 12.921 5.665 -0.815 1.00 80.56 73 ASP A N 1
ATOM 507 C CA . ASP A 1 73 ? 12.004 6.772 -0.552 1.00 80.56 73 ASP A CA 1
ATOM 508 C C . ASP A 1 73 ? 10.708 6.555 -1.338 1.00 80.56 73 ASP A C 1
ATOM 510 O O . ASP A 1 73 ? 10.667 6.681 -2.563 1.00 80.56 73 ASP A O 1
ATOM 514 N N . TRP A 1 74 ? 9.626 6.242 -0.621 1.00 79.62 74 TRP A N 1
ATOM 515 C CA . TRP A 1 74 ? 8.299 5.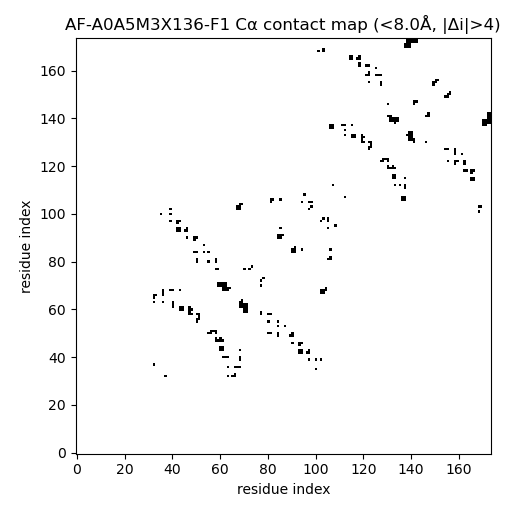982 -1.192 1.00 79.62 74 TRP A CA 1
ATOM 516 C C . TRP A 1 74 ? 7.590 7.274 -1.649 1.00 79.62 74 TRP A C 1
ATOM 518 O O . TRP A 1 74 ? 6.511 7.639 -1.172 1.00 79.62 74 TRP A O 1
ATOM 528 N N . GLY A 1 75 ? 8.225 8.000 -2.567 1.00 81.81 75 GLY A N 1
ATOM 529 C CA . GLY A 1 75 ? 7.725 9.235 -3.161 1.00 81.81 75 GLY A CA 1
ATOM 530 C C . GLY A 1 75 ? 6.738 9.013 -4.317 1.00 81.81 75 GLY A C 1
ATOM 531 O O . GLY A 1 75 ? 6.463 7.872 -4.698 1.00 81.81 75 GLY A O 1
ATOM 532 N N . PRO A 1 76 ? 6.205 10.102 -4.905 1.00 81.12 76 PRO A N 1
ATOM 533 C CA . PRO A 1 76 ? 5.257 10.038 -6.020 1.00 81.12 76 PRO A CA 1
ATOM 534 C C . PRO A 1 76 ? 5.779 9.246 -7.224 1.00 81.12 76 PRO A C 1
ATOM 536 O O . PRO A 1 76 ? 5.021 8.481 -7.815 1.00 81.12 76 PRO A O 1
ATOM 539 N N . GLU A 1 77 ? 7.072 9.376 -7.535 1.00 86.50 77 GLU A N 1
ATOM 540 C CA . GLU A 1 77 ? 7.721 8.667 -8.641 1.00 86.50 77 GLU A CA 1
ATOM 541 C C . GLU A 1 77 ? 7.693 7.147 -8.434 1.00 86.50 77 GLU A C 1
ATOM 543 O O . GLU A 1 77 ? 7.148 6.426 -9.264 1.00 86.50 77 GLU A O 1
ATOM 548 N N . VAL A 1 78 ? 8.191 6.648 -7.297 1.00 86.38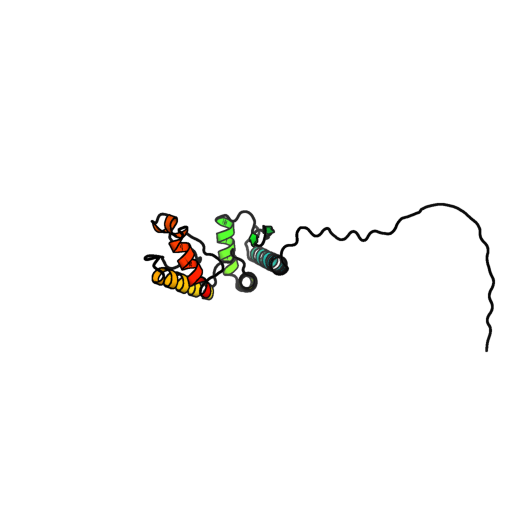 78 VAL A N 1
ATOM 549 C CA . VAL A 1 78 ? 8.195 5.203 -6.991 1.00 86.38 78 VAL A CA 1
ATOM 550 C C . VAL A 1 78 ? 6.770 4.645 -6.947 1.00 86.38 78 VAL A C 1
ATOM 552 O O . VAL A 1 78 ? 6.527 3.523 -7.387 1.00 86.38 78 VAL A O 1
ATOM 555 N N . GLN A 1 79 ?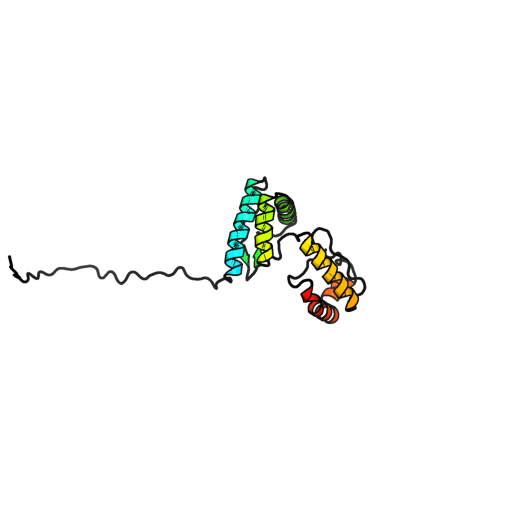 5.801 5.430 -6.468 1.00 84.00 79 GLN A N 1
ATOM 556 C CA . GLN A 1 79 ? 4.391 5.039 -6.478 1.00 84.00 79 GLN A CA 1
ATOM 557 C C . GLN A 1 79 ? 3.822 4.918 -7.896 1.00 84.00 79 GLN A C 1
ATOM 559 O O . GLN A 1 79 ? 3.076 3.981 -8.178 1.00 84.00 79 GLN A O 1
ATOM 564 N N . GLU A 1 80 ? 4.143 5.860 -8.781 1.00 86.50 80 GLU A N 1
ATOM 565 C CA . GLU A 1 80 ? 3.730 5.824 -10.184 1.00 86.50 80 GLU A CA 1
ATOM 566 C C . GLU A 1 80 ? 4.369 4.656 -10.928 1.00 86.50 80 GLU A C 1
ATOM 568 O O . GLU A 1 80 ? 3.655 3.872 -11.552 1.00 86.50 80 GLU A O 1
ATOM 573 N N . GLN A 1 81 ? 5.680 4.474 -10.774 1.00 90.38 81 GLN A N 1
ATOM 574 C CA . GLN A 1 81 ? 6.398 3.344 -11.351 1.00 90.38 81 GLN A CA 1
ATOM 575 C C . GLN A 1 81 ? 5.843 2.020 -10.824 1.00 90.38 81 GLN A C 1
ATOM 577 O O . GLN A 1 81 ? 5.556 1.129 -11.608 1.00 90.38 81 GLN A O 1
ATOM 582 N N . SER A 1 82 ? 5.591 1.898 -9.517 1.00 87.75 82 SER A N 1
ATOM 583 C CA . SER A 1 82 ? 4.999 0.688 -8.932 1.00 87.75 82 SER A CA 1
ATOM 584 C C . SER A 1 82 ? 3.636 0.369 -9.549 1.00 87.75 82 SER A C 1
ATOM 586 O O . SER A 1 82 ? 3.381 -0.786 -9.895 1.00 87.75 82 SER A O 1
ATOM 588 N N . ARG A 1 83 ? 2.772 1.375 -9.760 1.00 85.38 83 ARG A N 1
ATOM 589 C CA . ARG A 1 83 ? 1.487 1.185 -10.455 1.00 85.38 83 ARG A CA 1
ATOM 590 C C . ARG A 1 83 ? 1.691 0.683 -11.878 1.00 85.38 83 ARG A C 1
ATOM 592 O O . ARG A 1 83 ? 1.080 -0.314 -12.237 1.00 85.38 83 ARG A O 1
ATOM 599 N N . ALA A 1 84 ? 2.569 1.318 -12.641 1.00 89.69 84 ALA A N 1
ATOM 600 C CA . ALA A 1 84 ? 2.778 0.961 -14.036 1.00 89.69 84 ALA A CA 1
ATOM 601 C C . ALA A 1 84 ? 3.468 -0.410 -14.201 1.00 89.69 84 ALA A C 1
ATOM 603 O O . ALA A 1 84 ? 3.050 -1.222 -15.021 1.00 89.69 84 ALA A O 1
ATOM 604 N N . VAL A 1 85 ? 4.425 -0.754 -13.332 1.00 91.38 85 VAL A N 1
ATOM 605 C CA . VAL A 1 85 ? 4.993 -2.111 -13.235 1.00 91.38 85 VAL A CA 1
ATOM 606 C C . VAL A 1 85 ? 3.904 -3.137 -12.895 1.00 91.38 85 VAL A C 1
ATOM 608 O O . VAL A 1 85 ? 3.932 -4.253 -13.397 1.00 91.38 85 VAL A O 1
ATOM 611 N N . SER A 1 86 ? 2.898 -2.773 -12.096 1.00 88.00 86 SER A N 1
ATOM 612 C CA . SER A 1 86 ? 1.777 -3.668 -11.750 1.00 88.00 86 SER A CA 1
ATOM 613 C C . SER A 1 86 ? 0.791 -3.919 -12.902 1.00 88.00 86 SER A C 1
ATOM 615 O O . SER A 1 86 ? -0.075 -4.792 -12.777 1.00 88.00 86 SER A O 1
ATOM 617 N N . GLU A 1 87 ? 0.887 -3.162 -13.999 1.00 89.25 87 GLU A N 1
ATOM 618 C CA . GLU A 1 87 ? 0.115 -3.387 -15.229 1.00 89.25 87 GLU A CA 1
ATOM 619 C C . GLU A 1 87 ? 0.767 -4.444 -16.129 1.00 89.25 87 GLU A C 1
ATOM 621 O O . GLU A 1 87 ? 0.078 -5.078 -16.929 1.00 89.25 87 GLU A O 1
ATOM 626 N N . VAL A 1 88 ? 2.069 -4.697 -15.954 1.00 93.56 88 VAL A N 1
ATOM 627 C CA . VAL A 1 88 ? 2.792 -5.773 -16.637 1.00 93.56 88 VAL A CA 1
ATOM 628 C C . VAL A 1 88 ? 2.332 -7.126 -16.068 1.00 93.56 88 VAL A C 1
ATOM 630 O O . VAL A 1 88 ? 2.502 -7.356 -14.866 1.00 93.56 88 VAL A O 1
ATOM 633 N N . PRO A 1 89 ? 1.759 -8.042 -16.876 1.00 93.88 89 PRO A N 1
ATOM 634 C CA . PRO A 1 89 ? 1.186 -9.298 -16.381 1.00 93.88 89 PRO A CA 1
ATOM 635 C C . PRO A 1 89 ? 2.157 -10.163 -15.564 1.00 93.88 89 PRO A C 1
ATOM 637 O O . PRO A 1 89 ? 1.773 -10.736 -14.542 1.00 93.88 89 PRO A O 1
ATOM 640 N N . GLU A 1 90 ? 3.422 -10.230 -15.974 1.00 93.94 90 GLU A N 1
ATOM 641 C CA . GLU A 1 90 ? 4.470 -11.003 -15.309 1.00 93.94 90 GLU A CA 1
ATOM 642 C C . GLU A 1 90 ? 4.825 -10.399 -13.945 1.00 93.94 90 GLU A C 1
ATOM 644 O O . GLU A 1 90 ? 4.870 -11.106 -12.934 1.00 93.94 90 GLU A O 1
ATOM 649 N N . CYS A 1 91 ? 5.002 -9.077 -13.886 1.00 94.81 91 CYS A N 1
ATOM 650 C CA . CYS A 1 91 ? 5.297 -8.383 -12.634 1.00 94.81 91 CYS A CA 1
ATOM 651 C C . CYS A 1 91 ? 4.089 -8.401 -11.689 1.00 94.81 91 CYS A C 1
ATOM 653 O O . CYS A 1 91 ? 4.249 -8.524 -10.472 1.00 94.81 91 CYS A O 1
ATOM 655 N N . LYS A 1 92 ? 2.870 -8.353 -12.236 1.00 91.00 92 LYS A N 1
ATOM 656 C CA . LYS A 1 92 ? 1.622 -8.473 -11.480 1.00 91.00 92 LYS A CA 1
ATOM 657 C C . LYS A 1 92 ? 1.536 -9.796 -10.724 1.00 91.00 92 LYS A C 1
ATOM 659 O O . LYS A 1 92 ? 1.186 -9.792 -9.548 1.00 91.00 92 LYS A O 1
ATOM 664 N N . ALA A 1 93 ? 1.911 -10.911 -11.351 1.00 91.88 93 ALA A N 1
ATOM 665 C CA . ALA A 1 93 ? 1.924 -12.210 -10.680 1.00 91.88 93 ALA A CA 1
ATOM 666 C C . ALA A 1 93 ? 2.883 -12.227 -9.473 1.00 91.88 93 ALA A C 1
ATOM 668 O O . ALA A 1 93 ? 2.551 -12.774 -8.420 1.00 91.88 93 ALA A O 1
ATOM 669 N N . ILE A 1 94 ? 4.044 -11.574 -9.591 1.00 93.19 94 ILE A N 1
ATOM 670 C CA . ILE A 1 94 ? 5.007 -11.428 -8.488 1.00 93.19 94 ILE A CA 1
ATOM 671 C C . ILE A 1 94 ? 4.428 -10.529 -7.382 1.00 93.19 94 ILE A C 1
ATOM 673 O O . ILE A 1 94 ? 4.539 -10.836 -6.193 1.00 93.19 94 ILE A O 1
ATOM 677 N N . GLN A 1 95 ? 3.747 -9.443 -7.750 1.00 89.31 95 GLN A N 1
ATOM 678 C CA . GLN A 1 95 ? 3.076 -8.573 -6.785 1.00 89.31 95 GLN A CA 1
ATOM 679 C C . GLN A 1 95 ? 1.933 -9.285 -6.042 1.00 89.31 95 GLN A C 1
ATOM 681 O O . GLN A 1 95 ? 1.733 -9.062 -4.848 1.00 89.31 95 GLN A O 1
ATOM 686 N N . ASP A 1 96 ? 1.190 -10.165 -6.711 1.00 87.81 96 ASP A N 1
ATOM 687 C CA . ASP A 1 96 ? 0.128 -10.952 -6.084 1.00 87.81 96 ASP A CA 1
ATOM 688 C C . ASP A 1 96 ? 0.694 -11.904 -5.010 1.00 87.81 96 ASP A C 1
ATOM 690 O O . ASP A 1 96 ? 0.081 -12.075 -3.953 1.00 87.81 96 ASP A O 1
ATOM 694 N N . GLN A 1 97 ? 1.904 -12.439 -5.220 1.00 89.12 97 GLN A N 1
ATOM 695 C CA . GLN A 1 97 ? 2.631 -13.217 -4.209 1.00 89.12 97 GLN A CA 1
ATOM 696 C C . GLN A 1 97 ? 3.041 -12.360 -3.002 1.00 89.12 97 GLN A C 1
ATOM 698 O O . GLN A 1 97 ? 2.840 -12.783 -1.864 1.00 89.12 97 GLN A O 1
ATOM 703 N N . LEU A 1 98 ? 3.556 -11.141 -3.223 1.00 86.50 98 LEU A N 1
ATOM 704 C CA . LEU A 1 98 ? 3.850 -10.190 -2.134 1.00 86.50 98 LEU A CA 1
ATOM 705 C C . LEU A 1 98 ? 2.609 -9.873 -1.306 1.00 86.50 98 LEU A C 1
ATOM 707 O O . LEU A 1 98 ? 2.646 -9.830 -0.076 1.00 86.50 98 LEU A O 1
ATOM 711 N N . ARG A 1 99 ? 1.486 -9.667 -1.991 1.00 81.31 99 ARG A N 1
ATOM 712 C CA . ARG A 1 99 ? 0.214 -9.345 -1.359 1.00 81.31 99 ARG A CA 1
ATOM 713 C C . ARG A 1 99 ? -0.268 -10.470 -0.448 1.00 81.31 99 ARG A C 1
ATOM 715 O O . ARG A 1 99 ? -0.765 -10.181 0.640 1.00 81.31 99 ARG A O 1
ATOM 722 N N . ALA A 1 100 ? -0.118 -11.723 -0.879 1.00 81.81 100 ALA A N 1
ATOM 723 C CA . ALA A 1 100 ? -0.484 -12.896 -0.087 1.00 81.81 100 ALA A CA 1
ATOM 724 C C . ALA A 1 100 ? 0.316 -12.998 1.224 1.00 81.81 100 ALA A C 1
ATOM 726 O O . ALA A 1 100 ? -0.195 -13.528 2.205 1.00 81.81 100 ALA A O 1
ATOM 727 N N . LEU A 1 101 ? 1.527 -12.432 1.257 1.00 78.25 101 LEU A N 1
ATOM 728 C CA . LEU A 1 101 ? 2.368 -12.333 2.454 1.00 78.25 101 LEU A CA 1
ATOM 729 C C . LEU A 1 101 ? 2.117 -11.066 3.288 1.00 78.25 101 LEU A C 1
ATOM 731 O O . LEU A 1 101 ? 2.771 -10.861 4.306 1.00 78.25 101 LEU A O 1
ATOM 735 N N . GLY A 1 102 ? 1.174 -10.211 2.882 1.00 70.69 102 GLY A N 1
ATOM 736 C CA . GLY A 1 102 ? 0.781 -9.031 3.649 1.00 70.69 102 GLY A CA 1
ATOM 737 C C . GLY A 1 102 ? 1.571 -7.753 3.351 1.00 70.69 102 GLY A C 1
ATOM 738 O O . GLY A 1 102 ? 1.565 -6.850 4.187 1.00 70.69 102 GLY A O 1
ATOM 739 N N . ASP A 1 103 ? 2.213 -7.625 2.182 1.00 70.25 103 ASP A N 1
ATOM 740 C CA . ASP A 1 103 ? 2.858 -6.361 1.792 1.00 70.25 103 ASP A CA 1
ATOM 741 C C . ASP A 1 103 ? 1.824 -5.217 1.687 1.00 70.25 103 ASP A C 1
ATOM 743 O O . ASP A 1 103 ? 0.927 -5.230 0.840 1.00 70.25 103 ASP A O 1
ATOM 747 N N . ALA A 1 104 ? 1.954 -4.217 2.567 1.00 61.84 104 ALA A N 1
ATOM 748 C CA . ALA A 1 104 ? 1.077 -3.047 2.643 1.00 61.84 104 ALA A CA 1
ATOM 749 C C . ALA A 1 104 ? 1.357 -1.982 1.559 1.00 61.84 104 ALA A C 1
ATOM 751 O O . ALA A 1 104 ? 0.554 -1.062 1.376 1.00 61.84 104 ALA A O 1
ATOM 752 N N . ASN A 1 105 ? 2.487 -2.080 0.852 1.00 63.34 105 ASN A N 1
ATOM 753 C CA . ASN A 1 105 ? 2.900 -1.134 -0.187 1.00 63.34 105 ASN A CA 1
ATOM 754 C C . ASN A 1 105 ? 2.511 -1.585 -1.599 1.00 63.34 105 ASN A C 1
ATOM 756 O O . ASN A 1 105 ? 2.550 -0.778 -2.528 1.00 63.34 105 ASN A O 1
ATOM 760 N N . ALA A 1 106 ? 2.080 -2.836 -1.769 1.00 68.62 106 ALA A N 1
ATOM 761 C CA . ALA A 1 106 ? 1.506 -3.291 -3.028 1.00 68.62 106 ALA A CA 1
ATOM 762 C C . ALA A 1 106 ? 0.246 -2.475 -3.382 1.00 68.62 106 ALA A C 1
ATOM 764 O O . ALA A 1 106 ? -0.554 -2.102 -2.514 1.00 68.62 106 ALA A O 1
ATOM 765 N N . ALA A 1 107 ? 0.046 -2.202 -4.675 1.00 69.88 107 ALA A N 1
ATOM 766 C CA . ALA A 1 107 ? -1.228 -1.671 -5.151 1.00 69.88 107 ALA A CA 1
ATOM 767 C C . ALA A 1 107 ? -2.351 -2.675 -4.811 1.00 69.88 107 ALA A C 1
ATOM 769 O O . ALA A 1 107 ? -2.111 -3.887 -4.848 1.00 69.88 107 ALA A O 1
ATOM 770 N N . PRO A 1 108 ? -3.566 -2.231 -4.452 1.00 77.69 108 PRO A N 1
ATOM 771 C CA . PRO A 1 108 ? -4.667 -3.155 -4.192 1.00 77.69 108 PRO A CA 1
ATOM 772 C C . PRO A 1 108 ? -5.054 -3.905 -5.475 1.00 77.69 108 PRO A C 1
ATOM 774 O O . PRO A 1 108 ? -5.098 -3.333 -6.563 1.00 77.69 108 PRO A O 1
ATOM 777 N N . SER A 1 109 ? -5.356 -5.197 -5.357 1.00 82.75 109 SER A N 1
ATOM 778 C CA . SER A 1 109 ? -6.027 -5.930 -6.440 1.00 82.75 109 SER A CA 1
ATOM 779 C C . SER A 1 109 ? -7.499 -5.510 -6.574 1.00 82.75 109 SER A C 1
ATOM 781 O O . SER A 1 109 ? -8.052 -4.862 -5.689 1.00 82.75 109 SER A O 1
ATOM 783 N N . ALA A 1 110 ? -8.186 -5.951 -7.633 1.00 86.31 110 ALA A N 1
ATOM 784 C CA . ALA A 1 110 ? -9.641 -5.790 -7.723 1.00 86.31 110 ALA A CA 1
ATOM 785 C C . ALA A 1 110 ? -10.364 -6.442 -6.527 1.00 86.31 110 ALA A C 1
ATOM 787 O O . ALA A 1 110 ? -11.264 -5.844 -5.946 1.00 86.31 110 ALA A O 1
ATOM 788 N N . ALA A 1 111 ? -9.918 -7.627 -6.098 1.00 88.75 111 ALA A N 1
ATOM 789 C CA . ALA A 1 111 ? -10.464 -8.295 -4.918 1.00 88.75 111 ALA A CA 1
ATOM 790 C C . ALA A 1 111 ? -10.190 -7.512 -3.622 1.00 88.75 111 ALA A C 1
ATOM 792 O O . ALA A 1 111 ? -11.035 -7.482 -2.728 1.00 88.75 111 ALA A O 1
ATOM 793 N N . ASP A 1 112 ? -9.037 -6.847 -3.522 1.00 89.38 112 ASP A N 1
ATOM 794 C CA . ASP A 1 112 ? -8.745 -5.957 -2.397 1.00 89.38 112 ASP A CA 1
ATOM 795 C C . ASP A 1 112 ? -9.648 -4.730 -2.397 1.00 89.38 112 ASP A C 1
ATOM 797 O O . ASP A 1 112 ? -10.129 -4.344 -1.338 1.00 89.38 112 ASP A O 1
ATOM 801 N N . LEU A 1 113 ? -9.893 -4.126 -3.563 1.00 92.56 113 LEU A N 1
ATOM 802 C CA . LEU A 1 113 ? -10.803 -2.988 -3.683 1.00 92.56 113 LEU A CA 1
ATOM 803 C C . LEU A 1 113 ? -12.218 -3.365 -3.248 1.00 92.56 113 LEU A C 1
ATOM 805 O O . LEU A 1 113 ? -12.844 -2.604 -2.516 1.00 92.56 113 LEU A O 1
ATOM 809 N N . GLU A 1 114 ? -12.703 -4.551 -3.616 1.00 95.75 114 GLU A N 1
ATOM 810 C CA . GLU A 1 114 ? -14.002 -5.040 -3.144 1.00 95.75 114 GLU A CA 1
ATOM 811 C C . GLU A 1 114 ? -14.023 -5.234 -1.622 1.00 95.75 114 GLU A C 1
ATOM 813 O O . GLU A 1 114 ? -14.960 -4.799 -0.952 1.00 95.75 114 GLU A O 1
ATOM 818 N N . LYS A 1 115 ? -12.960 -5.797 -1.039 1.00 95.62 115 LYS A N 1
ATOM 819 C CA . LYS A 1 115 ? -12.820 -5.908 0.422 1.00 95.62 115 LYS A CA 1
ATOM 820 C C . LYS A 1 115 ? -12.761 -4.545 1.117 1.00 95.62 115 LYS A C 1
ATOM 822 O O . LYS A 1 115 ? -13.389 -4.361 2.157 1.00 95.62 115 LYS A O 1
ATOM 827 N N . LEU A 1 116 ? -12.062 -3.570 0.539 1.00 95.81 116 LEU A N 1
ATOM 828 C CA . LEU A 1 116 ? -11.994 -2.198 1.051 1.00 95.81 116 LEU A CA 1
ATOM 829 C C . LEU A 1 116 ? -13.353 -1.487 0.970 1.00 95.81 116 LEU A C 1
ATOM 831 O O . LEU A 1 116 ? -13.701 -0.749 1.889 1.00 95.81 116 LEU A O 1
ATOM 835 N N . LYS A 1 117 ? -14.155 -1.736 -0.073 1.00 97.69 117 LYS A N 1
ATOM 836 C CA . LYS A 1 117 ? -15.545 -1.251 -0.155 1.00 97.69 117 LYS A CA 1
ATOM 837 C C . LYS A 1 117 ? -16.428 -1.880 0.922 1.00 97.69 117 LYS A C 1
ATOM 839 O O . LYS A 1 117 ? -17.192 -1.175 1.574 1.00 97.69 117 LYS A O 1
ATOM 844 N N . GLN A 1 118 ? -16.297 -3.185 1.164 1.00 98.31 118 GLN A N 1
ATOM 845 C CA . GLN A 1 118 ? -17.015 -3.851 2.258 1.00 98.31 118 GLN A CA 1
ATOM 846 C C . GLN A 1 118 ? -16.594 -3.305 3.627 1.00 98.31 118 GLN A C 1
ATOM 848 O O . GLN A 1 118 ? -17.434 -3.080 4.494 1.00 98.31 118 GLN A O 1
ATOM 853 N N . PHE A 1 119 ? -15.303 -3.029 3.807 1.00 97.56 119 PHE A N 1
ATOM 854 C CA . PHE A 1 119 ? -14.788 -2.372 5.002 1.00 97.56 119 PHE A CA 1
ATOM 855 C C . PHE A 1 119 ? -15.392 -0.971 5.182 1.00 97.56 119 PHE A C 1
ATOM 857 O O . PHE A 1 119 ? -15.875 -0.656 6.266 1.00 97.56 119 PHE A O 1
ATOM 864 N N . ALA A 1 120 ? -15.446 -0.160 4.120 1.00 97.88 120 ALA A N 1
ATOM 865 C CA . ALA A 1 120 ? -16.082 1.158 4.131 1.00 97.88 120 ALA A CA 1
ATOM 866 C C . ALA A 1 120 ? -17.571 1.088 4.496 1.00 97.88 120 ALA A C 1
ATOM 868 O O . ALA A 1 120 ? -18.048 1.876 5.314 1.00 97.88 120 ALA A O 1
ATOM 869 N N . GLN A 1 121 ? -18.292 0.114 3.932 1.00 98.44 121 GLN A N 1
ATOM 870 C CA . GLN A 1 121 ? -19.686 -0.150 4.280 1.00 98.44 121 GLN A CA 1
ATOM 871 C C . GLN A 1 121 ? -19.836 -0.486 5.762 1.00 98.44 121 GLN A C 1
ATOM 873 O O . GLN A 1 121 ? -20.609 0.166 6.457 1.00 98.44 121 GLN A O 1
ATOM 878 N N . CYS A 1 122 ? -19.033 -1.423 6.261 1.00 98.38 122 CYS A N 1
ATOM 879 C CA . CYS A 1 122 ? -19.041 -1.803 7.666 1.00 98.38 122 CYS A CA 1
ATOM 880 C C . CYS A 1 122 ? -18.757 -0.603 8.589 1.00 98.38 122 CYS A C 1
ATOM 882 O O . CYS A 1 122 ? -19.445 -0.420 9.589 1.00 98.38 122 CYS A O 1
ATOM 884 N N . LEU A 1 123 ? -17.808 0.276 8.246 1.00 97.69 123 LEU A N 1
ATOM 885 C CA . LEU A 1 123 ? -17.544 1.484 9.039 1.00 97.69 123 LEU A CA 1
ATOM 886 C C . LEU A 1 123 ? -18.766 2.404 9.124 1.00 97.69 123 LEU A C 1
ATOM 888 O O . LEU A 1 123 ? -19.055 2.935 10.200 1.00 97.69 123 LEU A O 1
ATOM 892 N N . ARG A 1 124 ? -19.497 2.570 8.016 1.00 97.88 124 ARG A N 1
ATOM 893 C CA . ARG A 1 124 ? -20.743 3.348 7.987 1.00 97.88 124 ARG A CA 1
ATOM 894 C C . ARG A 1 124 ? -21.816 2.705 8.869 1.00 97.88 124 ARG A C 1
ATOM 896 O O . ARG A 1 124 ? -22.441 3.415 9.654 1.00 97.88 124 ARG A O 1
ATOM 903 N N . ASP A 1 125 ? -21.949 1.382 8.822 1.00 98.00 125 ASP A N 1
ATOM 904 C CA . ASP A 1 125 ? -22.898 0.622 9.651 1.00 98.00 125 ASP A CA 1
ATOM 905 C C . ASP A 1 125 ? -22.537 0.679 11.149 1.00 98.00 125 ASP A C 1
ATOM 907 O O . ASP A 1 125 ? -23.414 0.697 12.012 1.00 98.00 125 ASP A O 1
ATOM 911 N N . HIS A 1 126 ? -21.247 0.813 11.469 1.00 97.06 126 HIS A N 1
ATOM 912 C CA . HIS A 1 126 ? -20.724 1.022 12.824 1.00 97.06 126 HIS A CA 1
ATOM 913 C C . HIS A 1 126 ? -20.638 2.505 13.234 1.00 97.06 126 HIS A C 1
ATOM 915 O O . HIS A 1 126 ? -19.951 2.872 14.192 1.00 97.06 126 HIS A O 1
ATOM 921 N N . GLY A 1 127 ? -21.377 3.373 12.540 1.00 94.00 127 GLY A N 1
ATOM 922 C CA . GLY A 1 127 ? -21.600 4.754 12.942 1.00 94.00 127 GLY A CA 1
ATOM 923 C C . GLY A 1 127 ? -20.524 5.738 12.492 1.00 94.00 127 GLY A C 1
ATOM 924 O O . GLY A 1 127 ? -20.591 6.899 12.887 1.00 94.00 127 GLY A O 1
ATOM 925 N N . ILE A 1 128 ? -19.550 5.356 11.669 1.00 95.25 128 ILE A N 1
ATOM 926 C CA . ILE A 1 128 ? -18.665 6.327 11.002 1.00 95.25 128 ILE A CA 1
ATOM 927 C C . ILE A 1 128 ? -19.374 6.830 9.743 1.00 95.25 128 ILE A C 1
ATOM 929 O O . ILE A 1 128 ? -19.010 6.539 8.601 1.00 95.25 128 ILE A O 1
ATOM 933 N N . THR A 1 129 ? -20.482 7.532 9.973 1.00 90.12 129 THR A N 1
ATOM 934 C CA . THR A 1 129 ? -21.364 8.025 8.921 1.00 90.12 129 THR A CA 1
ATOM 935 C C . THR A 1 129 ? -20.585 8.948 7.986 1.00 90.12 129 THR A C 1
ATOM 937 O O . THR A 1 129 ? -19.909 9.871 8.432 1.00 90.12 129 THR A O 1
ATOM 940 N N . GLY A 1 130 ? -20.687 8.700 6.680 1.00 92.19 130 GLY A N 1
ATOM 941 C CA . GLY A 1 130 ? -19.986 9.477 5.656 1.00 92.19 130 GLY A CA 1
ATOM 942 C C . GLY A 1 130 ? -18.599 8.957 5.278 1.00 92.19 130 GLY A C 1
ATOM 943 O O . GLY A 1 130 ? -17.956 9.587 4.443 1.00 92.19 130 GLY A O 1
ATOM 944 N N . TRP A 1 131 ? -18.138 7.823 5.829 1.00 96.44 131 TRP A N 1
ATOM 945 C CA . TRP A 1 131 ? -16.897 7.200 5.359 1.00 96.44 131 TRP A CA 1
ATOM 946 C C . TRP A 1 131 ? -16.982 6.881 3.852 1.00 96.44 131 TRP A C 1
ATOM 948 O O . TRP A 1 131 ? -17.895 6.151 3.445 1.00 96.44 131 TRP A O 1
ATOM 958 N N . PRO A 1 132 ? -16.082 7.426 3.013 1.00 97.00 132 PRO A N 1
ATOM 959 C CA . PRO A 1 132 ? -16.162 7.266 1.567 1.00 97.00 132 PRO A CA 1
ATOM 960 C C . PRO A 1 132 ? -15.722 5.868 1.125 1.00 97.00 132 PRO A C 1
ATOM 962 O O . PRO A 1 132 ? -15.053 5.141 1.859 1.00 97.00 132 PRO A O 1
ATOM 965 N N . ASP A 1 133 ? -16.047 5.516 -0.114 1.00 97.06 133 ASP A N 1
ATOM 966 C CA . ASP A 1 133 ? -15.467 4.348 -0.775 1.00 97.06 133 ASP A CA 1
ATOM 967 C C . ASP A 1 133 ? -14.012 4.629 -1.204 1.00 97.06 133 ASP A C 1
ATOM 969 O O . ASP A 1 133 ? -13.629 5.793 -1.389 1.00 97.06 133 ASP A O 1
ATOM 973 N N . PRO A 1 134 ? -13.167 3.589 -1.350 1.00 95.81 134 PRO A N 1
ATOM 974 C CA . PRO A 1 134 ? -11.783 3.774 -1.766 1.00 95.81 134 PRO A CA 1
ATOM 975 C C . PRO A 1 134 ? -11.695 4.200 -3.240 1.00 95.81 134 PRO A C 1
ATOM 977 O O . PRO A 1 134 ? -12.483 3.769 -4.086 1.00 95.81 134 PRO A O 1
ATOM 980 N N . LYS A 1 135 ? -10.674 4.993 -3.572 1.00 93.56 135 LYS A N 1
ATOM 981 C CA . LYS A 1 135 ? -10.242 5.237 -4.956 1.00 93.56 135 LYS A CA 1
ATOM 982 C C . LYS A 1 135 ? -9.680 3.950 -5.581 1.00 93.56 135 LYS A C 1
ATOM 984 O O . LYS A 1 135 ? -9.414 2.969 -4.889 1.00 93.56 135 LYS A O 1
ATOM 989 N N . ALA A 1 136 ? -9.425 3.972 -6.891 1.00 88.19 136 ALA A N 1
ATOM 990 C CA . ALA A 1 136 ? -8.818 2.845 -7.615 1.00 88.19 136 ALA A CA 1
ATOM 991 C C . ALA A 1 136 ? -7.436 2.434 -7.066 1.00 88.19 136 ALA A C 1
ATOM 993 O O . ALA A 1 136 ? -7.042 1.279 -7.175 1.00 88.19 136 ALA A O 1
ATOM 994 N N . ASP A 1 137 ? -6.717 3.362 -6.432 1.00 82.81 137 ASP A N 1
ATOM 995 C CA . ASP A 1 137 ? -5.443 3.091 -5.761 1.00 82.81 137 ASP A CA 1
ATOM 996 C C . ASP A 1 137 ? -5.605 2.548 -4.325 1.00 82.81 137 ASP A C 1
ATOM 998 O O . ASP A 1 137 ? -4.608 2.356 -3.626 1.00 82.81 137 ASP A O 1
ATOM 1002 N N . GLY A 1 138 ? -6.839 2.314 -3.865 1.00 89.50 138 GLY A N 1
ATOM 1003 C CA . GLY A 1 138 ? -7.174 1.799 -2.533 1.00 89.50 138 GLY A CA 1
ATOM 1004 C C . GLY A 1 138 ? -7.123 2.825 -1.40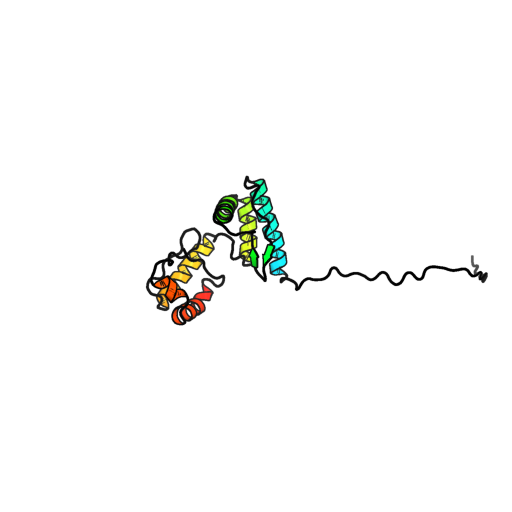8 1.00 89.50 138 GLY A C 1
ATOM 1005 O O . GLY A 1 138 ? -7.291 2.448 -0.250 1.00 89.50 138 GLY A O 1
ATOM 1006 N N . SER A 1 139 ? -6.862 4.099 -1.710 1.00 91.62 139 SER A N 1
ATOM 1007 C CA . SER A 1 139 ? -6.863 5.162 -0.706 1.00 91.62 139 SER A CA 1
ATOM 1008 C C . SER A 1 139 ? -8.270 5.709 -0.457 1.00 91.62 139 SER A C 1
ATOM 1010 O O . SER A 1 139 ? -9.082 5.824 -1.376 1.00 91.62 139 SER A O 1
ATOM 1012 N N . PHE A 1 140 ? -8.557 6.080 0.789 1.00 94.69 140 PHE A N 1
ATOM 1013 C CA . PHE A 1 140 ? -9.808 6.732 1.173 1.00 94.69 140 PHE A CA 1
ATOM 1014 C C . PHE A 1 140 ? -9.680 8.263 1.108 1.00 94.69 140 PHE A C 1
ATOM 1016 O O . PHE A 1 140 ? -8.811 8.796 1.801 1.00 94.69 140 PHE A O 1
ATOM 1023 N N . PRO A 1 141 ? -10.533 8.976 0.343 1.00 95.94 141 PRO A N 1
ATOM 1024 C CA . PRO A 1 141 ? -10.493 10.435 0.216 1.00 95.94 141 PRO A CA 1
ATOM 1025 C C . PRO A 1 141 ? -11.055 11.135 1.459 1.00 95.94 141 PRO A C 1
ATOM 1027 O O . PRO A 1 141 ? -12.191 11.607 1.457 1.00 95.94 141 PRO A O 1
ATOM 1030 N N . ILE A 1 142 ? -10.283 11.166 2.542 1.00 95.00 142 ILE A N 1
ATOM 1031 C CA . ILE A 1 142 ? -10.698 11.795 3.802 1.00 95.00 142 ILE A CA 1
ATOM 1032 C C . ILE A 1 142 ? -9.789 12.945 4.224 1.00 95.00 142 ILE A C 1
ATOM 1034 O O . ILE A 1 142 ? -10.153 13.664 5.155 1.00 95.00 142 ILE A O 1
ATOM 1038 N N . ILE A 1 143 ? -8.640 13.153 3.574 1.00 93.75 143 ILE A N 1
ATOM 1039 C CA . ILE A 1 143 ? -7.772 14.297 3.863 1.00 93.75 143 ILE A CA 1
ATOM 1040 C C . ILE A 1 143 ? -8.525 15.593 3.532 1.00 93.75 143 ILE A C 1
ATOM 1042 O O . ILE A 1 143 ? -9.173 15.713 2.497 1.00 93.75 143 ILE A O 1
ATOM 1046 N N . GLY A 1 144 ? -8.471 16.568 4.441 1.00 92.19 144 GLY A N 1
ATOM 1047 C CA . GLY A 1 144 ? -9.200 17.832 4.319 1.00 92.19 144 GLY A CA 1
ATOM 1048 C C . GLY A 1 144 ? -10.685 17.749 4.689 1.00 92.19 144 GLY A C 1
ATOM 1049 O O . GLY A 1 144 ? -11.389 18.750 4.586 1.00 92.19 144 GLY A O 1
ATOM 1050 N N . THR A 1 145 ? -11.169 16.593 5.151 1.00 92.69 145 THR A N 1
ATOM 1051 C CA . THR A 1 145 ? -12.548 16.415 5.634 1.00 92.69 145 THR A CA 1
ATOM 1052 C C . THR A 1 145 ? -12.589 16.320 7.166 1.00 92.69 145 THR A C 1
ATOM 1054 O O . THR A 1 145 ? -11.574 15.987 7.788 1.00 92.69 145 THR A O 1
ATOM 1057 N N . PRO A 1 146 ? -13.759 16.513 7.809 1.00 90.94 146 PRO A N 1
ATOM 1058 C CA . PRO A 1 146 ? -13.914 16.248 9.243 1.00 90.94 146 PRO A CA 1
ATOM 1059 C C . PRO A 1 146 ? -13.511 14.820 9.656 1.00 90.94 146 PRO A C 1
ATOM 1061 O O . PRO A 1 146 ? -13.053 14.603 10.779 1.00 90.94 146 PRO A O 1
ATOM 1064 N N . LEU A 1 147 ? -13.607 13.853 8.734 1.00 91.88 147 LEU A N 1
ATOM 1065 C CA . LEU A 1 147 ? -13.222 12.462 8.977 1.00 91.88 147 LEU A CA 1
ATOM 1066 C C . LEU A 1 147 ? -11.711 12.271 9.134 1.00 91.88 147 LEU A C 1
ATOM 1068 O O . LEU A 1 147 ? -11.303 11.280 9.729 1.00 91.88 147 LEU A O 1
ATOM 1072 N N . GLN A 1 148 ? -10.861 13.193 8.666 1.00 91.69 148 GLN A N 1
ATOM 1073 C CA . GLN A 1 148 ? -9.408 13.059 8.831 1.00 91.69 148 GLN A CA 1
ATOM 1074 C C . G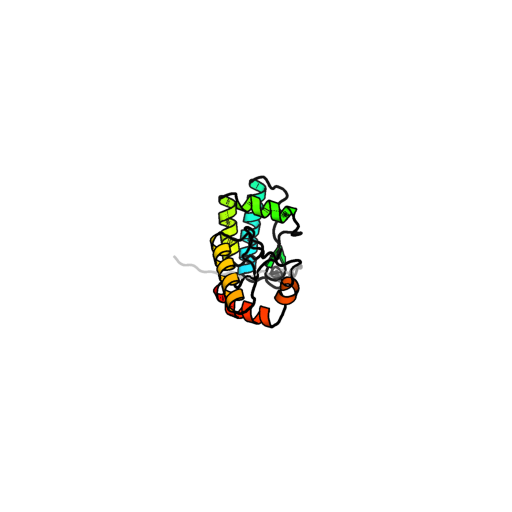LN A 1 148 ? -9.001 13.004 10.309 1.00 91.69 148 GLN A C 1
ATOM 1076 O O . GLN A 1 148 ? -8.142 12.209 10.698 1.00 91.69 148 GLN A O 1
ATOM 1081 N N . ALA A 1 149 ? -9.605 13.868 11.127 1.00 87.25 149 ALA A N 1
ATOM 1082 C CA . ALA A 1 149 ? -9.376 13.884 12.565 1.00 87.25 149 ALA A CA 1
ATOM 1083 C C . ALA A 1 149 ? -10.111 12.720 13.243 1.00 87.25 149 ALA A C 1
ATOM 1085 O O . ALA A 1 149 ? -9.528 12.031 14.083 1.00 87.25 149 ALA A O 1
ATOM 1086 N N . ASP A 1 150 ? -11.357 12.459 12.835 1.00 86.44 150 ASP A N 1
ATOM 1087 C CA . ASP A 1 150 ? -12.179 11.406 13.433 1.00 86.44 150 ASP A CA 1
ATOM 1088 C C . ASP A 1 150 ? -11.642 9.995 13.157 1.00 86.44 150 ASP A C 1
ATOM 1090 O O . ASP A 1 150 ? -11.775 9.125 14.007 1.00 86.44 150 ASP A O 1
ATOM 1094 N N . ALA A 1 151 ? -10.936 9.750 12.050 1.00 87.50 151 ALA A N 1
ATOM 1095 C CA . ALA A 1 151 ? -10.339 8.446 11.734 1.00 87.50 151 ALA A CA 1
ATOM 1096 C C . ALA A 1 151 ? -9.372 7.924 12.818 1.00 87.50 151 ALA A C 1
ATOM 1098 O O . ALA A 1 151 ? -9.089 6.724 12.867 1.00 87.50 151 ALA A O 1
ATOM 1099 N N . LYS A 1 152 ? -8.869 8.813 13.689 1.00 86.25 152 LYS A N 1
ATOM 1100 C CA . LYS A 1 152 ? -7.982 8.495 14.820 1.00 86.25 152 LYS A CA 1
ATOM 1101 C C . LYS A 1 152 ? -8.712 8.398 16.167 1.00 86.25 152 LYS A C 1
ATOM 1103 O O . LYS A 1 152 ? -8.067 8.093 17.168 1.00 86.25 152 LYS A O 1
ATOM 1108 N N . SER A 1 153 ? -10.015 8.681 16.213 1.00 91.88 153 SER A N 1
ATOM 1109 C CA . SER A 1 153 ? -10.813 8.669 17.441 1.00 91.88 153 SER A CA 1
ATOM 1110 C C . SER A 1 153 ? -11.043 7.249 17.967 1.00 91.88 153 SER A C 1
ATOM 1112 O O . SER A 1 153 ? -10.935 6.264 17.230 1.00 91.88 153 SER A O 1
ATOM 1114 N N . ASP A 1 154 ? -11.406 7.129 19.247 1.00 94.94 154 ASP A N 1
ATOM 1115 C CA . ASP A 1 154 ? -11.766 5.836 19.846 1.00 94.94 154 ASP A CA 1
ATOM 1116 C C . ASP A 1 154 ? -12.972 5.195 19.160 1.00 94.94 154 ASP A C 1
ATOM 1118 O O . ASP A 1 154 ? -12.989 3.980 18.957 1.00 94.94 154 ASP A O 1
ATOM 1122 N N . ARG A 1 155 ? -13.940 6.017 18.735 1.00 93.12 155 ARG A N 1
ATOM 1123 C CA . ARG A 1 155 ? -15.105 5.582 17.956 1.00 93.12 155 ARG A CA 1
ATOM 1124 C C . ARG A 1 155 ? -14.660 4.923 16.652 1.00 93.12 155 ARG A C 1
ATOM 1126 O O . ARG A 1 155 ? -15.038 3.785 16.382 1.00 93.12 155 ARG A O 1
ATOM 1133 N N . SER A 1 156 ? -13.814 5.602 15.878 1.00 93.56 156 SER A N 1
ATOM 1134 C CA . SER A 1 156 ? -13.282 5.063 14.624 1.00 93.56 156 SER A CA 1
ATOM 1135 C C . SER A 1 156 ? -12.436 3.822 14.848 1.00 93.56 156 SER A C 1
ATOM 1137 O O . SER A 1 156 ? -12.587 2.847 14.120 1.00 93.56 156 SER A O 1
ATOM 1139 N N . ARG A 1 157 ? -11.589 3.797 15.880 1.00 93.75 157 ARG A N 1
ATOM 1140 C CA . ARG A 1 157 ? -10.784 2.616 16.212 1.00 93.75 157 ARG A CA 1
ATOM 1141 C C . ARG A 1 157 ? -11.652 1.411 16.580 1.00 93.75 157 ARG A C 1
ATOM 1143 O O . ARG A 1 157 ? -11.346 0.296 16.158 1.00 93.75 157 ARG A O 1
ATOM 1150 N N . ALA A 1 158 ? -12.733 1.616 17.330 1.00 95.94 158 ALA A N 1
ATOM 1151 C CA . ALA A 1 158 ? -13.689 0.562 17.657 1.00 95.94 158 ALA A CA 1
ATOM 1152 C C . ALA A 1 158 ? -14.395 0.025 16.399 1.00 95.94 158 ALA A C 1
ATOM 1154 O O . ALA A 1 158 ? -14.429 -1.189 16.200 1.00 95.94 158 ALA A O 1
ATOM 1155 N N . ALA A 1 159 ? -14.870 0.913 15.519 1.00 96.25 159 ALA A N 1
ATOM 1156 C CA . ALA A 1 159 ? -15.481 0.527 14.247 1.00 96.25 159 ALA A CA 1
ATOM 1157 C C . ALA A 1 159 ? -14.492 -0.229 13.339 1.00 96.25 159 ALA A C 1
ATOM 1159 O O . ALA A 1 159 ? -14.796 -1.317 12.862 1.00 96.25 159 ALA A O 1
ATOM 1160 N N . GLN A 1 160 ? -13.265 0.276 13.175 1.00 94.81 160 GLN A N 1
ATOM 1161 C CA . GLN A 1 160 ? -12.213 -0.390 12.397 1.00 94.81 160 GLN A CA 1
ATOM 1162 C C . GLN A 1 160 ? -11.903 -1.790 12.940 1.00 94.81 160 GLN A C 1
ATOM 1164 O O . GLN A 1 160 ? -11.731 -2.720 12.158 1.00 94.81 160 GLN A O 1
ATOM 1169 N N . ASN A 1 161 ? -11.871 -1.962 14.267 1.00 95.62 161 ASN A N 1
ATOM 1170 C CA . ASN A 1 161 ? -11.676 -3.271 14.890 1.00 95.62 161 ASN A CA 1
ATOM 1171 C C . ASN A 1 161 ? -12.832 -4.239 14.602 1.00 95.62 161 ASN A C 1
ATOM 1173 O O . ASN A 1 161 ? -12.562 -5.395 14.283 1.00 95.62 161 ASN A O 1
ATOM 1177 N N . ALA A 1 162 ? -14.085 -3.779 14.680 1.00 97.19 162 ALA A N 1
ATOM 1178 C CA . ALA A 1 162 ? -15.255 -4.591 14.339 1.00 97.19 162 ALA A CA 1
ATOM 1179 C C . ALA A 1 162 ? -15.253 -5.014 12.857 1.00 97.19 162 ALA A C 1
ATOM 1181 O O . ALA A 1 162 ? -15.672 -6.117 12.520 1.00 97.19 162 ALA A O 1
ATOM 1182 N N . CYS A 1 163 ? -14.699 -4.173 11.982 1.00 97.75 163 CYS A N 1
ATOM 1183 C CA . CYS A 1 163 ? -14.686 -4.388 10.538 1.00 97.75 163 CYS A CA 1
ATOM 1184 C C . CYS A 1 163 ? -13.465 -5.161 10.003 1.00 97.75 163 CYS A C 1
ATOM 1186 O O . CYS A 1 163 ? -13.363 -5.368 8.791 1.00 97.75 163 CYS A O 1
ATOM 1188 N N . LYS A 1 164 ? -12.555 -5.640 10.867 1.00 95.50 164 LYS A N 1
ATOM 1189 C CA . LYS A 1 164 ? -11.322 -6.347 10.454 1.00 95.50 164 LYS A CA 1
ATOM 1190 C C . LYS A 1 164 ? -11.557 -7.586 9.594 1.00 95.50 164 LYS A C 1
ATOM 1192 O O . LYS A 1 164 ? -10.698 -7.925 8.790 1.00 95.50 164 LYS A O 1
ATOM 1197 N N . GLN A 1 165 ? -12.718 -8.228 9.718 1.00 96.25 165 GLN A N 1
ATOM 1198 C CA . GLN A 1 165 ? -13.087 -9.375 8.881 1.00 96.25 165 GLN A CA 1
ATOM 1199 C C . GLN A 1 165 ? -13.118 -9.044 7.379 1.00 96.25 165 GLN A C 1
ATOM 1201 O O . GLN A 1 165 ? -12.925 -9.929 6.550 1.00 96.25 165 GLN A O 1
ATOM 1206 N N . HIS A 1 166 ? -13.351 -7.776 7.024 1.00 96.00 166 HIS A N 1
ATOM 1207 C CA . HIS A 1 166 ? -13.302 -7.311 5.641 1.00 96.00 166 HIS A CA 1
ATOM 1208 C C . HIS A 1 166 ? -11.885 -6.882 5.254 1.00 96.00 166 HIS A C 1
ATOM 1210 O O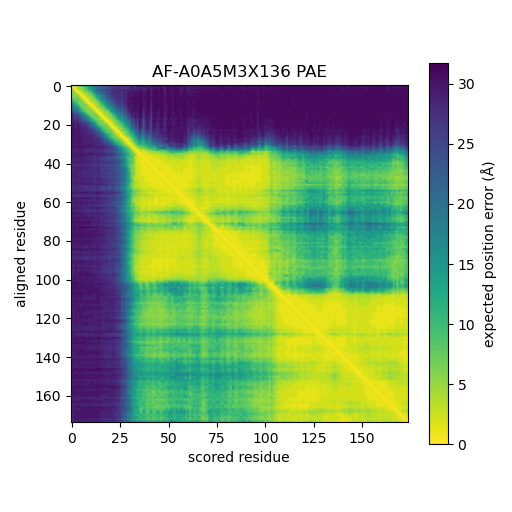 . HIS A 1 166 ? -11.441 -7.164 4.141 1.00 96.00 166 HIS A O 1
ATOM 1216 N N . TRP A 1 167 ? -11.168 -6.217 6.167 1.00 92.25 167 TRP A N 1
ATOM 1217 C CA . TRP A 1 167 ? -9.827 -5.702 5.911 1.00 92.25 167 TRP A CA 1
ATOM 1218 C C . TRP A 1 167 ? -9.004 -5.499 7.194 1.00 92.25 167 TRP A C 1
ATOM 1220 O O . TRP A 1 167 ? -9.342 -4.663 8.032 1.00 92.25 167 TRP A O 1
ATOM 1230 N N . ASP A 1 168 ? -7.878 -6.203 7.319 1.00 88.31 168 ASP A N 1
ATOM 1231 C CA . ASP A 1 168 ? -6.987 -6.175 8.490 1.00 88.31 168 ASP A CA 1
ATOM 1232 C C . ASP A 1 168 ? -5.579 -5.616 8.199 1.00 88.31 168 ASP A C 1
ATOM 1234 O O . ASP A 1 168 ? -4.793 -5.397 9.121 1.00 88.31 168 ASP A O 1
ATOM 1238 N N . ARG A 1 169 ? -5.274 -5.296 6.934 1.00 81.75 169 ARG A N 1
ATOM 1239 C CA . ARG A 1 169 ? -3.934 -4.872 6.473 1.00 81.75 169 ARG A CA 1
ATOM 1240 C C . ARG A 1 169 ? -3.647 -3.369 6.595 1.00 81.75 169 ARG A C 1
ATOM 1242 O O . ARG A 1 169 ? -2.626 -2.892 6.106 1.00 81.75 169 ARG A O 1
ATOM 1249 N N . GLY A 1 170 ? -4.526 -2.618 7.267 1.00 83.00 170 GLY A N 1
ATOM 1250 C CA . GLY A 1 170 ? -4.472 -1.151 7.352 1.00 83.00 170 GLY A CA 1
ATOM 1251 C C . GLY A 1 170 ? -4.784 -0.468 6.013 1.00 83.00 170 GLY A C 1
ATOM 1252 O O . GLY A 1 170 ? -4.659 -1.073 4.954 1.00 83.00 170 GLY A O 1
ATOM 1253 N N . PHE A 1 171 ? -5.239 0.783 6.029 1.00 87.12 171 PHE A N 1
ATOM 1254 C CA . PHE A 1 171 ? -5.664 1.492 4.814 1.00 87.12 171 PHE A CA 1
ATOM 1255 C C . PHE A 1 171 ? -4.914 2.811 4.625 1.00 87.12 171 PHE A C 1
ATOM 1257 O O . PHE A 1 171 ? -4.424 3.410 5.584 1.00 87.12 171 PHE A O 1
ATOM 1264 N N . ARG A 1 172 ? -4.834 3.271 3.371 1.00 88.00 172 ARG A N 1
ATOM 1265 C CA . ARG A 1 172 ? -4.266 4.577 3.020 1.00 88.00 172 ARG A CA 1
ATOM 1266 C C . ARG A 1 172 ? -5.357 5.638 2.961 1.00 88.00 172 ARG A C 1
ATOM 1268 O O . ARG A 1 172 ? -6.515 5.332 2.689 1.00 88.00 172 ARG A O 1
ATOM 1275 N N . VAL A 1 173 ? -4.967 6.887 3.177 1.00 89.94 173 VAL A N 1
ATOM 1276 C CA . VAL A 1 173 ? -5.844 8.056 3.063 1.00 89.94 173 VAL A CA 1
ATOM 1277 C C . VAL A 1 173 ? -5.276 9.011 2.020 1.00 89.94 173 VAL A C 1
ATOM 1279 O O . VAL A 1 173 ? -4.056 9.088 1.865 1.00 89.94 173 VAL A O 1
ATOM 1282 N N . SER A 1 174 ? -6.157 9.693 1.298 1.00 89.56 174 SER A N 1
ATOM 1283 C CA . SER A 1 174 ? -5.842 10.711 0.294 1.00 89.56 174 SER A CA 1
ATOM 1284 C C . SER A 1 174 ? -6.819 11.875 0.341 1.00 89.56 174 SER A C 1
ATOM 1286 O O . SER A 1 174 ? -7.741 11.845 1.190 1.00 89.56 174 SER A O 1
#

Mean predicted aligned error: 13.39 Å

Organism: NCBI:txid150177

Solvent-accessible surface area (backbone atoms only — not comparable to full-atom values): 10481 Å² total; per-residue (Å²): 136,89,83,87,84,88,89,82,88,84,91,82,87,80,86,87,78,90,74,73,79,84,71,81,73,67,80,80,78,60,92,71,58,52,74,65,44,53,50,38,48,58,41,38,40,51,32,23,49,42,25,32,77,71,78,36,74,82,50,54,58,50,44,78,57,80,82,38,77,40,49,67,77,81,42,73,65,54,53,51,51,52,53,56,34,50,70,39,70,72,31,28,56,38,47,53,55,34,44,76,73,62,46,74,80,58,75,53,49,75,70,47,44,53,27,46,37,49,25,27,49,43,27,34,76,58,67,44,72,83,56,57,61,52,46,91,74,46,26,28,74,31,64,98,42,80,54,50,66,45,63,74,32,72,68,39,50,52,26,52,61,74,25,32,89,47,52,73,74,76,83,51,72,67

Nearest PDB structures (foldseek):
  5b7b-assembly1_B  TM=2.119E-01  e=2.098E+00  Influenza A virus (A/Wilson-Smith/1933(H1N1))

Secondary structure (DSSP, 8-state):
------------------------------SPPPHHHHHHHHHHHHHHHHHHHTT-TTPPPEEEETTEEEESS--HHHHHHHHHHTTSHHHHHHHHHHHHTT-TTSPPPHHHHHHHHHHHHHHHHTT-TTPPPPPTTSEE--TTSHHHHHTTSHHHHHHHHHGGGT--S--EE-

pLDDT: mean 81.3, std 18.22, range [35.72, 98.44]